Protein AF-A0A0C3K4E4-F1 (afdb_monomer_lite)

Radius of gyration: 16.31 Å; chains: 1; bounding box: 49×30×38 Å

Foldseek 3Di:
DPPPDDWDWDADPVLPDFIATPPDPPDPVNVVVSLVRRCVSVHDVLQVVLCCCCPNPCNVVSVVVVVCCQPPAFDQWGADDDPPDDDPPQPGRTGGWDFDNVSTDIDDDGD

Sequence (111 aa):
MPKSQNLVFNEAPSGDWPPYLMDFSGSPAERHVENLKILRDVGFDQYQQGVIARYGQNRHHLKELERHIERDLIGPDAYWKPVDSAVKGCAHYFGHAWWIPFPPTLVRTAP

pLDDT: mean 87.01, std 8.4, range [55.81, 95.19]

Structure (mmCIF, N/CA/C/O backbone):
data_AF-A0A0C3K4E4-F1
#
_entry.id   AF-A0A0C3K4E4-F1
#
loop_
_atom_site.group_PDB
_atom_site.id
_atom_site.type_symbol
_atom_site.label_atom_id
_atom_site.label_alt_id
_atom_site.label_comp_id
_atom_site.label_asym_id
_atom_site.label_entity_id
_atom_site.label_seq_id
_atom_site.pdbx_PDB_ins_code
_atom_site.Cartn_x
_atom_site.Cartn_y
_atom_site.Cartn_z
_atom_site.occupancy
_atom_site.B_iso_or_equiv
_atom_site.auth_seq_id
_atom_site.auth_comp_id
_atom_site.auth_asym_id
_atom_site.auth_atom_id
_atom_site.pdbx_PDB_model_num
ATOM 1 N N . MET A 1 1 ? -20.831 1.226 10.693 1.00 61.53 1 MET A N 1
ATOM 2 C CA . MET A 1 1 ? -20.661 0.389 9.492 1.00 61.53 1 MET A CA 1
ATOM 3 C C . MET A 1 1 ? -22.016 0.274 8.810 1.00 61.53 1 MET A C 1
ATOM 5 O O . MET A 1 1 ? -22.983 0.007 9.526 1.00 61.53 1 MET A O 1
ATOM 9 N N . PRO A 1 2 ? -22.137 0.546 7.501 1.00 61.12 2 PRO A N 1
ATOM 10 C CA . PRO A 1 2 ? -23.401 0.379 6.790 1.00 61.12 2 PRO A CA 1
ATOM 11 C C . PRO A 1 2 ? -23.836 -1.088 6.869 1.00 61.12 2 PRO A C 1
ATOM 13 O O . PRO A 1 2 ? -23.048 -1.984 6.584 1.00 61.12 2 PRO A O 1
ATOM 16 N N . LYS A 1 3 ? -25.078 -1.350 7.288 1.00 69.94 3 LYS A N 1
ATOM 17 C CA . LYS A 1 3 ? -25.563 -2.716 7.575 1.00 69.94 3 LYS A CA 1
ATOM 18 C C . LYS A 1 3 ? -25.595 -3.640 6.347 1.00 69.94 3 LYS A C 1
ATOM 20 O O . LYS A 1 3 ? -25.702 -4.846 6.514 1.00 69.94 3 LYS A O 1
ATOM 25 N N . SER A 1 4 ? -25.531 -3.076 5.143 1.00 71.88 4 SER A N 1
ATOM 26 C CA . SER A 1 4 ? -25.656 -3.776 3.861 1.00 71.88 4 SER A CA 1
ATOM 27 C C . SER A 1 4 ? -24.371 -3.780 3.030 1.00 71.88 4 SER A C 1
ATOM 29 O O . SER A 1 4 ? -24.402 -4.210 1.881 1.00 71.88 4 SER A O 1
ATOM 31 N N . GLN A 1 5 ? -23.263 -3.251 3.554 1.00 77.50 5 GLN A N 1
ATOM 32 C CA . GLN A 1 5 ? -22.018 -3.189 2.795 1.00 77.50 5 GLN A CA 1
ATOM 33 C C . GLN A 1 5 ? -21.256 -4.509 2.920 1.00 77.50 5 GLN A C 1
ATOM 35 O O . GLN A 1 5 ? -20.857 -4.904 4.017 1.00 77.50 5 GLN A O 1
ATOM 40 N N . ASN A 1 6 ? -21.028 -5.165 1.783 1.00 84.19 6 ASN A N 1
ATOM 41 C CA . ASN A 1 6 ? -20.102 -6.286 1.696 1.00 84.19 6 ASN A CA 1
ATOM 42 C C . ASN A 1 6 ? -18.670 -5.748 1.711 1.00 84.19 6 ASN A C 1
ATOM 44 O O . ASN A 1 6 ? -18.309 -4.932 0.867 1.00 84.19 6 ASN A O 1
ATOM 48 N N . LEU A 1 7 ? -17.862 -6.204 2.668 1.00 87.38 7 LEU A N 1
ATOM 49 C CA . LEU A 1 7 ? -16.440 -5.875 2.712 1.00 87.38 7 LEU A CA 1
ATOM 50 C C . LEU A 1 7 ? -15.683 -6.819 1.777 1.00 87.38 7 LEU A C 1
ATOM 52 O O . LEU A 1 7 ? -15.582 -8.014 2.056 1.00 87.38 7 LEU A O 1
ATOM 56 N N . VAL A 1 8 ? -15.165 -6.279 0.676 1.00 92.50 8 VAL A N 1
ATOM 57 C CA . VAL A 1 8 ? -14.363 -7.020 -0.303 1.00 92.50 8 VAL A CA 1
ATOM 58 C C . VAL A 1 8 ? -12.922 -6.547 -0.200 1.00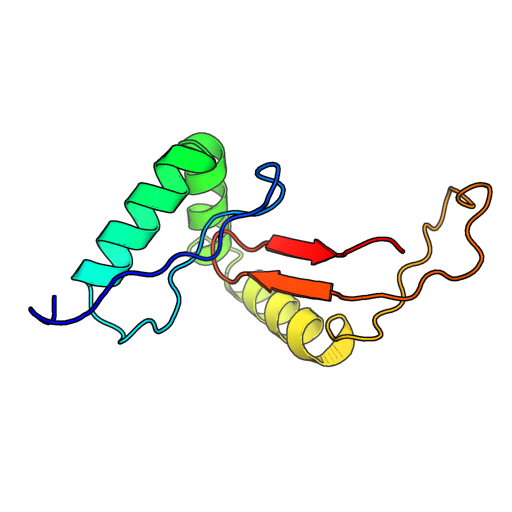 92.50 8 VAL A C 1
ATOM 60 O O . VAL A 1 8 ? -12.655 -5.356 -0.294 1.00 92.50 8 VAL A O 1
ATOM 63 N N . PHE A 1 9 ? -11.987 -7.469 -0.012 1.00 91.50 9 PHE A N 1
ATOM 64 C CA . PHE A 1 9 ? -10.565 -7.147 0.058 1.00 91.50 9 PHE A CA 1
ATOM 65 C C . PHE A 1 9 ? -9.874 -7.540 -1.241 1.00 91.50 9 PHE A C 1
ATOM 67 O O . PHE A 1 9 ? -10.182 -8.589 -1.806 1.00 91.50 9 PHE A O 1
ATOM 74 N N . ASN A 1 10 ? -8.933 -6.711 -1.693 1.00 90.38 10 ASN A N 1
ATOM 75 C CA . ASN A 1 10 ? -7.927 -7.170 -2.639 1.00 90.38 10 ASN A CA 1
ATOM 76 C C . ASN A 1 10 ? -6.755 -7.752 -1.846 1.00 90.38 10 ASN A C 1
ATOM 78 O O . ASN A 1 10 ? -6.198 -7.074 -0.982 1.00 90.38 10 ASN A O 1
ATOM 82 N N . GLU A 1 11 ? -6.405 -8.999 -2.134 1.00 90.50 11 GLU A N 1
ATOM 83 C CA . GLU A 1 11 ? -5.374 -9.762 -1.437 1.00 90.50 11 GLU A CA 1
ATOM 84 C C . GLU A 1 11 ? -4.336 -10.243 -2.452 1.00 90.50 11 GLU A C 1
ATOM 86 O O . GLU A 1 11 ? -4.672 -10.657 -3.564 1.00 90.50 11 GLU A O 1
ATOM 91 N N . ALA A 1 12 ? -3.061 -10.181 -2.079 1.00 86.25 12 ALA A N 1
ATOM 92 C CA . ALA A 1 12 ? -1.992 -10.674 -2.932 1.00 86.25 12 ALA A CA 1
ATOM 93 C C . ALA A 1 12 ? -2.019 -12.210 -3.013 1.00 86.25 12 ALA A C 1
ATOM 95 O O . ALA A 1 12 ? -2.109 -12.851 -1.962 1.00 86.25 12 ALA A O 1
ATOM 96 N N . PRO A 1 13 ? -1.845 -12.822 -4.202 1.00 79.62 13 PRO A N 1
ATOM 97 C CA . PRO A 1 13 ? -1.837 -14.280 -4.353 1.00 79.62 13 PRO A CA 1
ATOM 98 C C . PRO A 1 13 ? -0.840 -15.000 -3.433 1.00 79.62 13 PRO A C 1
ATOM 100 O O . PRO A 1 13 ? -1.146 -16.078 -2.929 1.00 79.62 13 PRO A O 1
ATOM 103 N N . SER A 1 14 ? 0.325 -14.389 -3.189 1.00 80.19 14 SER A N 1
ATOM 104 C CA . SER A 1 14 ? 1.390 -14.939 -2.335 1.00 80.19 14 SER A CA 1
ATOM 105 C C . SER A 1 14 ? 1.713 -14.057 -1.123 1.00 80.19 14 SER A C 1
ATOM 107 O O . SER A 1 14 ? 2.756 -14.233 -0.500 1.00 80.19 14 SER A O 1
ATOM 109 N N . GLY A 1 15 ? 0.852 -13.087 -0.786 1.00 79.69 15 GLY A N 1
ATOM 110 C CA . GLY A 1 15 ? 1.148 -12.106 0.268 1.00 79.69 15 GLY A CA 1
ATOM 111 C C . GLY A 1 15 ? 2.175 -11.036 -0.133 1.00 79.69 15 GLY A C 1
ATOM 112 O O . GLY A 1 15 ? 2.730 -10.367 0.732 1.00 79.69 15 GLY A O 1
ATOM 113 N N . ASP A 1 16 ? 2.423 -10.858 -1.435 1.00 82.94 16 ASP A N 1
ATOM 114 C CA . ASP A 1 16 ? 3.415 -9.913 -1.975 1.00 82.94 16 ASP A CA 1
ATOM 115 C C . ASP A 1 16 ? 3.094 -8.436 -1.674 1.00 82.94 16 ASP A C 1
ATOM 117 O O . ASP A 1 16 ? 3.965 -7.570 -1.769 1.00 82.94 16 ASP A O 1
ATOM 121 N N . TRP A 1 17 ? 1.844 -8.133 -1.321 1.00 88.12 17 TRP A N 1
ATOM 122 C CA . TRP A 1 17 ? 1.402 -6.808 -0.906 1.00 88.12 17 TRP A CA 1
ATOM 123 C C . TRP A 1 17 ? 0.306 -6.892 0.165 1.00 88.12 17 TRP A C 1
ATOM 125 O O . TRP A 1 17 ? -0.434 -7.881 0.214 1.00 88.12 17 TRP A O 1
ATOM 135 N N . PRO A 1 18 ? 0.185 -5.869 1.033 1.00 90.50 18 PRO A N 1
ATOM 136 C CA . PRO A 1 18 ? -0.820 -5.850 2.090 1.00 90.50 18 PRO A CA 1
ATOM 137 C C . PRO A 1 18 ? -2.246 -5.876 1.523 1.00 90.50 18 PRO A C 1
ATOM 139 O O . PRO A 1 18 ? -2.509 -5.243 0.493 1.00 90.50 18 PRO A O 1
ATOM 142 N N . PRO A 1 19 ? -3.190 -6.536 2.213 1.00 92.12 19 PRO A N 1
ATOM 143 C CA . PRO A 1 19 ? -4.589 -6.497 1.825 1.00 92.12 19 PRO A CA 1
ATOM 144 C C . PRO A 1 19 ? -5.153 -5.084 1.996 1.00 92.12 19 PRO A C 1
ATOM 146 O O . PRO A 1 19 ? -4.830 -4.392 2.960 1.00 92.12 19 PRO A O 1
ATOM 149 N N . TYR A 1 20 ? -6.042 -4.665 1.104 1.00 91.12 20 TYR A N 1
ATOM 150 C CA . TYR A 1 20 ? -6.732 -3.379 1.230 1.00 91.12 20 TYR A CA 1
ATOM 151 C C . TYR A 1 20 ? -8.209 -3.500 0.868 1.00 91.12 20 TYR A C 1
ATOM 153 O O . TYR A 1 20 ? -8.609 -4.372 0.090 1.00 91.12 20 TYR A O 1
ATOM 161 N N . LEU A 1 21 ? -9.031 -2.651 1.482 1.00 92.12 21 LEU A N 1
ATOM 162 C CA . LEU A 1 21 ? -10.478 -2.695 1.330 1.00 92.12 21 LEU A CA 1
ATOM 163 C C . LEU A 1 21 ? -10.899 -2.024 0.019 1.00 92.12 21 LEU A C 1
ATOM 165 O O . LEU A 1 21 ? -10.588 -0.860 -0.238 1.00 92.12 21 LEU A O 1
ATOM 169 N N . MET A 1 22 ? -11.644 -2.764 -0.796 1.00 90.94 22 MET A N 1
ATOM 170 C CA . MET A 1 22 ? -12.312 -2.248 -1.985 1.0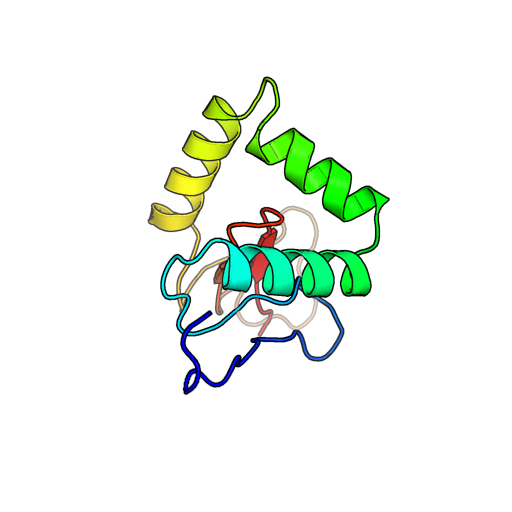0 90.94 22 MET A CA 1
ATOM 171 C C . MET A 1 22 ? -13.569 -1.474 -1.579 1.00 90.94 22 MET A C 1
ATOM 173 O O . MET A 1 22 ? -14.199 -1.779 -0.565 1.00 90.94 22 MET A O 1
ATOM 177 N N .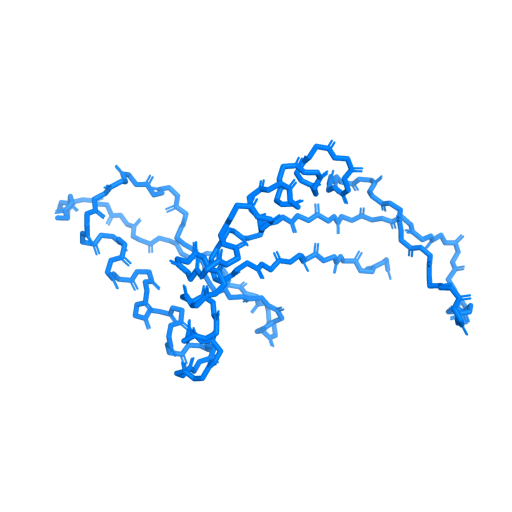 ASP A 1 23 ? -13.929 -0.467 -2.375 1.00 87.75 23 ASP A N 1
ATOM 178 C CA . ASP A 1 23 ? -15.133 0.351 -2.173 1.00 87.75 23 ASP A CA 1
ATOM 179 C C . ASP A 1 23 ? -15.218 1.003 -0.779 1.00 87.75 23 ASP A C 1
ATOM 181 O O . ASP A 1 23 ? -16.280 1.077 -0.157 1.00 87.75 23 ASP A O 1
ATOM 185 N N . PHE A 1 24 ? -14.076 1.485 -0.277 1.00 86.19 24 PHE A N 1
ATOM 186 C CA . PHE A 1 24 ? -13.972 2.149 1.021 1.00 86.19 24 PHE A CA 1
ATOM 187 C C . PHE A 1 24 ? -14.861 3.402 1.089 1.00 86.19 24 PHE A C 1
ATOM 189 O O . PHE A 1 24 ? -14.587 4.411 0.438 1.00 86.19 24 PHE A O 1
ATOM 196 N N . SER A 1 25 ? -15.900 3.370 1.928 1.00 87.44 25 SER A N 1
ATOM 197 C CA . SER A 1 25 ? -16.893 4.451 2.046 1.00 87.44 25 SER A CA 1
ATOM 198 C C . SER A 1 25 ? -16.527 5.532 3.073 1.00 87.44 25 SER A C 1
ATOM 200 O O . SER A 1 25 ? -17.281 6.483 3.286 1.00 87.44 25 SER A O 1
ATOM 202 N N . GLY A 1 26 ? -15.346 5.428 3.692 1.00 85.81 26 GLY A N 1
ATOM 203 C CA . GLY A 1 26 ? -14.797 6.461 4.572 1.00 85.81 26 GLY A CA 1
ATOM 204 C C . GLY A 1 26 ? -15.174 6.336 6.047 1.00 85.81 26 GLY A C 1
ATOM 205 O O . GLY A 1 26 ? -14.840 7.229 6.828 1.00 85.81 26 GLY A O 1
ATOM 206 N N . SER A 1 27 ? -15.843 5.264 6.478 1.00 90.44 27 SER A N 1
ATOM 207 C CA . SER A 1 27 ? -16.235 5.118 7.880 1.00 90.44 27 SER A CA 1
ATOM 208 C C . SER A 1 27 ? -15.069 4.654 8.774 1.00 90.44 27 SER A C 1
ATOM 210 O O . SER A 1 27 ? -14.262 3.805 8.379 1.00 90.44 27 SER A O 1
ATOM 212 N N . PRO A 1 28 ? -14.998 5.123 10.037 1.00 90.62 28 PRO A N 1
ATOM 213 C CA . PRO A 1 28 ? -13.998 4.642 10.995 1.00 90.62 28 PRO A CA 1
ATOM 214 C C . PRO A 1 28 ? -14.058 3.128 11.229 1.00 90.62 28 PRO A C 1
ATOM 216 O O . PRO A 1 28 ? -13.036 2.501 11.488 1.00 90.62 28 PRO A O 1
ATOM 219 N N . ALA A 1 29 ? -15.250 2.533 11.118 1.00 90.69 29 ALA A N 1
ATOM 220 C CA . ALA A 1 29 ? -15.442 1.098 11.286 1.00 90.69 29 ALA A CA 1
ATOM 221 C C . ALA A 1 29 ? -14.781 0.296 10.154 1.00 90.69 29 ALA A C 1
ATOM 223 O O . ALA A 1 29 ? -14.071 -0.661 10.439 1.00 90.69 29 ALA A O 1
ATOM 224 N N . GLU A 1 30 ? -14.953 0.705 8.893 1.00 91.44 30 GLU A N 1
ATOM 225 C CA . GLU A 1 30 ? -14.255 0.073 7.762 1.00 91.44 30 GLU A CA 1
ATOM 226 C C . GLU A 1 30 ? -12.743 0.187 7.922 1.00 91.44 30 GLU A C 1
ATOM 228 O O . GLU A 1 30 ? -12.035 -0.802 7.759 1.00 91.44 30 GLU A O 1
ATOM 233 N N . ARG A 1 31 ? -12.253 1.372 8.316 1.00 91.25 31 ARG A N 1
ATOM 234 C CA . ARG A 1 31 ? -10.819 1.583 8.537 1.00 91.25 31 ARG A CA 1
ATOM 235 C C . ARG A 1 31 ? -10.292 0.664 9.632 1.00 91.25 31 ARG A C 1
ATOM 237 O O . ARG A 1 31 ? -9.192 0.140 9.518 1.00 91.25 31 ARG A O 1
ATOM 244 N N . HIS A 1 32 ? -11.069 0.464 10.692 1.00 92.75 32 HIS A N 1
ATOM 245 C CA . HIS A 1 32 ? -10.696 -0.439 11.772 1.00 92.75 32 HIS A CA 1
ATOM 246 C C . HIS A 1 32 ? -10.607 -1.895 11.295 1.00 92.75 32 HIS A C 1
ATOM 248 O O . HIS A 1 32 ? -9.627 -2.568 11.601 1.00 92.75 32 HIS A O 1
ATOM 254 N N . VAL A 1 33 ? -11.580 -2.367 10.508 1.00 93.38 33 VAL A N 1
ATOM 255 C CA . VAL A 1 33 ? -11.562 -3.732 9.953 1.00 93.38 33 VAL A CA 1
ATOM 256 C C . VAL A 1 33 ? -10.405 -3.920 8.968 1.00 93.38 33 VAL A C 1
ATOM 258 O O . VAL A 1 33 ? -9.700 -4.923 9.052 1.00 93.38 33 VAL A O 1
ATOM 261 N N . GLU A 1 34 ? -10.161 -2.947 8.087 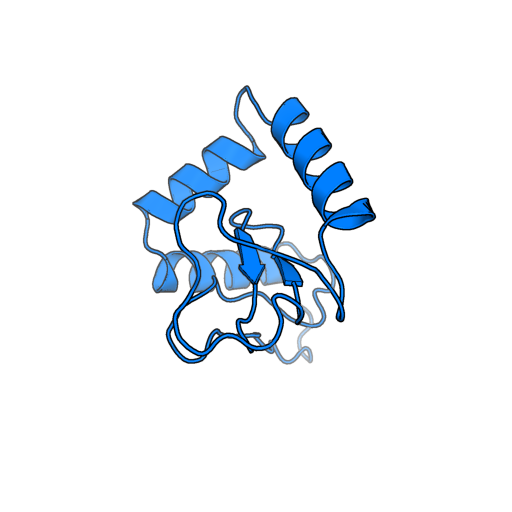1.00 93.31 34 GLU A N 1
ATOM 262 C CA . GLU A 1 34 ? -9.009 -2.950 7.180 1.00 93.31 34 GLU A CA 1
ATOM 263 C C . GLU A 1 34 ? -7.689 -3.020 7.954 1.00 93.31 34 GLU A C 1
ATOM 265 O O . GLU A 1 34 ? -6.868 -3.894 7.693 1.00 93.31 34 GLU A O 1
ATOM 270 N N . ASN A 1 35 ? -7.510 -2.173 8.971 1.00 94.44 35 ASN A N 1
ATOM 271 C CA . ASN A 1 35 ? -6.298 -2.166 9.785 1.00 94.44 35 ASN A CA 1
ATOM 272 C C . ASN A 1 35 ? -6.068 -3.499 10.509 1.00 94.44 35 ASN A C 1
ATOM 274 O O . ASN A 1 35 ? -4.928 -3.948 10.591 1.00 94.44 35 ASN A O 1
ATOM 278 N N . LEU A 1 36 ? -7.124 -4.143 11.022 1.00 95.19 36 LEU A N 1
ATOM 279 C CA . LEU A 1 36 ? -7.015 -5.466 11.648 1.00 95.19 36 LEU A CA 1
ATOM 280 C C . LEU A 1 36 ? -6.589 -6.537 10.641 1.00 95.19 36 LEU A C 1
ATOM 282 O O . LEU A 1 36 ? -5.788 -7.411 10.973 1.00 95.19 36 LEU A O 1
ATOM 286 N N . LYS A 1 37 ? -7.114 -6.466 9.416 1.00 94.31 37 LYS A N 1
ATOM 287 C CA . LYS A 1 37 ? -6.770 -7.392 8.339 1.00 94.31 37 LYS A CA 1
ATOM 288 C C . LYS A 1 37 ? -5.323 -7.198 7.880 1.00 94.31 37 LYS A C 1
ATOM 290 O O . LYS A 1 37 ? -4.583 -8.174 7.825 1.00 94.31 37 LYS A O 1
ATOM 295 N N . ILE A 1 38 ? -4.899 -5.952 7.660 1.00 94.38 38 ILE A N 1
ATOM 296 C CA . ILE A 1 38 ? -3.503 -5.609 7.361 1.00 94.38 38 ILE A CA 1
ATOM 297 C C . ILE A 1 38 ? -2.591 -6.115 8.476 1.00 94.38 38 ILE A C 1
ATOM 299 O O . ILE A 1 38 ? -1.650 -6.846 8.196 1.00 94.38 38 ILE A O 1
ATOM 303 N N . LEU A 1 39 ? -2.874 -5.766 9.737 1.00 95.00 39 LEU A N 1
ATOM 304 C CA . LEU A 1 39 ? -2.056 -6.150 10.891 1.00 95.00 39 LEU A CA 1
ATOM 305 C C . LEU A 1 39 ? -1.890 -7.671 11.007 1.00 95.00 39 LEU A C 1
ATOM 307 O O . LEU A 1 39 ? -0.809 -8.140 11.356 1.00 95.00 39 LEU A O 1
ATOM 311 N N . ARG A 1 40 ? -2.949 -8.434 10.720 1.00 93.94 40 ARG A N 1
ATOM 312 C CA . ARG A 1 40 ? -2.904 -9.899 10.706 1.00 93.94 40 ARG A CA 1
ATOM 313 C C . ARG A 1 40 ? -1.961 -10.434 9.627 1.00 93.94 40 ARG A C 1
ATOM 315 O O . ARG A 1 40 ? -1.243 -11.388 9.909 1.00 93.94 40 ARG A O 1
ATOM 322 N N . ASP A 1 41 ? -1.991 -9.858 8.429 1.00 92.25 41 ASP A N 1
ATOM 323 C CA . ASP A 1 41 ? -1.250 -10.384 7.278 1.00 92.25 41 ASP A CA 1
ATOM 324 C C . ASP A 1 41 ? 0.221 -9.942 7.278 1.00 92.25 41 ASP A C 1
ATOM 326 O O . ASP A 1 41 ? 1.104 -10.762 7.049 1.00 92.25 41 ASP A O 1
ATOM 330 N N . VAL A 1 42 ? 0.503 -8.670 7.583 1.00 91.12 42 VAL A N 1
ATOM 331 C CA . VAL A 1 42 ? 1.877 -8.122 7.563 1.00 91.12 42 VAL A CA 1
ATOM 332 C C . VAL A 1 42 ? 2.597 -8.232 8.912 1.00 91.12 42 VAL A C 1
ATOM 334 O O . VAL A 1 42 ? 3.817 -8.099 8.997 1.00 91.12 42 VAL A O 1
ATOM 337 N N . GLY A 1 43 ? 1.851 -8.470 9.994 1.00 94.31 43 GLY A N 1
ATOM 338 C CA . GLY A 1 43 ? 2.379 -8.521 11.354 1.00 94.31 43 GLY A CA 1
ATOM 339 C C . GLY A 1 43 ? 2.601 -7.145 11.994 1.00 94.31 43 GLY A C 1
ATOM 340 O O . GLY A 1 43 ? 2.560 -6.092 11.354 1.00 94.31 43 GLY A O 1
ATOM 341 N N . PHE A 1 44 ? 2.837 -7.156 13.310 1.00 95.12 44 PHE A N 1
ATOM 342 C CA . PHE A 1 44 ? 2.920 -5.938 14.122 1.00 95.12 44 PHE A CA 1
ATOM 343 C C . PHE A 1 44 ? 4.082 -5.022 13.730 1.00 95.12 44 PHE A C 1
ATOM 345 O O . PHE A 1 44 ? 3.885 -3.815 13.604 1.00 95.12 44 PHE A O 1
ATOM 352 N N . ASP A 1 45 ? 5.270 -5.577 13.493 1.00 95.00 45 ASP A N 1
ATOM 353 C CA . ASP A 1 45 ? 6.466 -4.771 13.231 1.00 95.00 45 ASP A CA 1
ATOM 354 C C . ASP A 1 45 ? 6.349 -3.975 11.926 1.00 95.00 45 ASP A C 1
ATOM 356 O O . ASP A 1 45 ? 6.605 -2.769 11.906 1.00 95.00 45 ASP A O 1
ATOM 360 N N . GLN A 1 46 ? 5.900 -4.621 10.845 1.00 91.88 46 GLN A N 1
ATOM 361 C CA . GLN A 1 46 ? 5.699 -3.967 9.548 1.00 91.88 46 GLN A CA 1
ATOM 362 C C . GLN A 1 46 ? 4.548 -2.960 9.606 1.00 91.88 46 GLN A C 1
ATOM 364 O O . GLN A 1 46 ? 4.669 -1.845 9.093 1.00 91.88 46 GLN A O 1
ATOM 369 N N . TYR A 1 47 ? 3.457 -3.305 10.297 1.00 94.50 47 TYR A N 1
ATOM 370 C CA . TYR A 1 47 ? 2.354 -2.377 10.530 1.00 94.50 47 TYR A CA 1
ATOM 371 C C . TYR A 1 47 ? 2.833 -1.120 11.269 1.00 94.50 47 TYR A C 1
ATOM 373 O O . TYR A 1 47 ? 2.556 0.004 10.844 1.00 94.50 47 TYR A O 1
ATOM 381 N N . GLN A 1 48 ? 3.605 -1.292 12.346 1.00 94.81 48 GLN A N 1
ATOM 382 C CA . GLN A 1 48 ? 4.158 -0.190 13.128 1.00 94.81 48 GLN A CA 1
ATOM 383 C C . GLN A 1 48 ? 5.097 0.683 12.286 1.00 94.81 48 GLN A C 1
ATOM 385 O O . GLN A 1 48 ? 5.007 1.909 12.354 1.00 94.81 48 GLN A O 1
ATOM 390 N N . GLN A 1 49 ? 5.954 0.084 11.456 1.00 92.31 49 GLN A N 1
ATOM 391 C CA . GLN A 1 49 ? 6.793 0.833 10.514 1.00 92.31 49 GLN A CA 1
ATOM 392 C C . GLN A 1 49 ? 5.950 1.656 9.534 1.00 92.31 49 GLN A C 1
ATOM 394 O O . GLN A 1 49 ? 6.238 2.835 9.331 1.00 92.31 49 GLN A O 1
ATOM 399 N N . GLY A 1 50 ? 4.869 1.085 8.994 1.00 91.62 50 GLY A N 1
ATOM 400 C CA . GLY A 1 50 ? 3.919 1.806 8.146 1.00 91.62 50 GLY A CA 1
ATOM 401 C C . GLY A 1 50 ? 3.284 3.004 8.859 1.00 91.62 50 GLY A C 1
ATOM 402 O O . GLY A 1 50 ? 3.205 4.095 8.290 1.00 91.62 50 GLY A O 1
ATOM 403 N N . VAL A 1 51 ? 2.882 2.843 10.126 1.00 93.31 51 VAL A N 1
ATOM 404 C CA . VAL A 1 51 ? 2.344 3.939 10.955 1.00 93.31 51 VAL A CA 1
ATOM 405 C C . VAL A 1 51 ? 3.391 5.036 11.161 1.00 93.31 51 VAL A C 1
ATOM 407 O O . VAL A 1 51 ? 3.084 6.215 10.976 1.00 93.31 51 VAL A O 1
ATOM 410 N N . ILE A 1 52 ? 4.629 4.667 11.501 1.00 92.69 52 ILE A N 1
ATOM 411 C CA . ILE A 1 52 ? 5.737 5.614 11.694 1.00 92.69 52 ILE A CA 1
ATOM 412 C C . ILE A 1 52 ? 6.039 6.361 10.393 1.00 92.69 52 ILE A C 1
ATOM 414 O O . ILE A 1 52 ? 6.204 7.579 10.417 1.00 92.69 52 ILE A O 1
ATOM 418 N N . ALA A 1 53 ? 6.070 5.671 9.254 1.00 89.19 53 ALA A N 1
ATOM 419 C CA . ALA A 1 53 ? 6.296 6.299 7.958 1.00 89.19 53 ALA A CA 1
ATOM 420 C C . ALA A 1 53 ? 5.184 7.310 7.630 1.00 89.19 53 ALA A C 1
ATOM 422 O O . ALA A 1 53 ? 5.461 8.442 7.228 1.00 89.19 53 ALA A O 1
ATOM 423 N N . ARG A 1 54 ? 3.921 6.928 7.861 1.00 89.44 54 ARG A N 1
ATOM 424 C CA . ARG A 1 54 ? 2.752 7.737 7.496 1.00 89.44 54 ARG A CA 1
ATOM 425 C C . ARG A 1 54 ? 2.530 8.946 8.403 1.00 89.44 54 ARG A C 1
ATOM 427 O O . ARG A 1 54 ? 2.153 10.014 7.918 1.00 89.44 54 ARG A O 1
ATOM 434 N N . TYR A 1 55 ? 2.735 8.785 9.708 1.00 89.44 55 TYR A N 1
ATOM 435 C CA . TYR A 1 55 ? 2.365 9.783 10.719 1.00 89.44 55 TYR A CA 1
ATOM 436 C C . TYR A 1 55 ? 3.547 10.344 11.512 1.00 89.44 55 TYR A C 1
ATOM 438 O O . TYR A 1 55 ? 3.366 11.296 12.271 1.00 89.44 55 TYR A O 1
ATOM 446 N N . GLY A 1 56 ? 4.744 9.788 11.342 1.00 89.88 56 GLY A N 1
ATOM 447 C CA . GLY A 1 56 ? 5.950 10.238 12.023 1.00 89.88 56 GLY A CA 1
ATOM 448 C C . GLY A 1 56 ? 6.544 11.519 11.439 1.00 89.88 56 GLY A C 1
ATOM 449 O O . GLY A 1 56 ? 5.942 12.235 10.634 1.00 89.88 56 GLY A O 1
ATOM 450 N N . GLN A 1 57 ? 7.776 11.806 11.856 1.00 90.50 57 GLN A N 1
ATOM 451 C CA . GLN A 1 57 ? 8.467 13.063 11.549 1.00 90.50 57 GLN A CA 1
ATOM 452 C C . GLN A 1 57 ? 8.675 13.277 10.038 1.00 90.50 57 GLN A C 1
ATOM 454 O O . GLN A 1 57 ? 8.573 14.402 9.554 1.00 90.50 57 GLN A O 1
ATOM 459 N N . ASN A 1 58 ? 8.857 12.195 9.273 1.00 86.88 58 ASN A N 1
ATOM 460 C CA 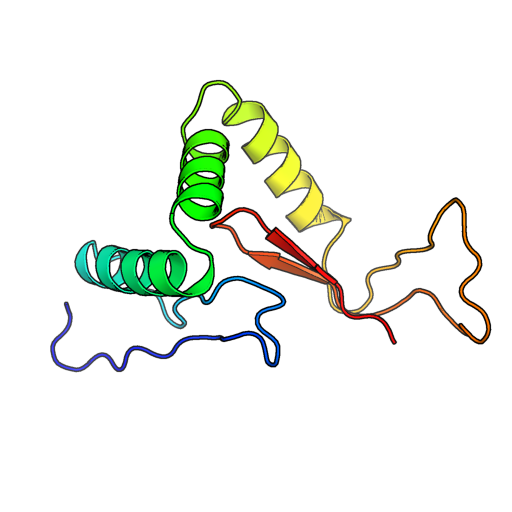. ASN A 1 58 ? 9.136 12.240 7.833 1.00 86.88 58 ASN A CA 1
ATOM 461 C C . ASN A 1 58 ? 7.880 12.229 6.940 1.00 86.88 58 ASN A C 1
ATOM 463 O O . ASN A 1 58 ? 7.992 12.085 5.723 1.00 86.88 58 ASN A O 1
ATOM 467 N N . ARG A 1 59 ? 6.678 12.425 7.504 1.00 89.81 59 ARG A N 1
ATOM 468 C CA . ARG A 1 59 ? 5.404 12.358 6.759 1.00 89.81 59 ARG A CA 1
ATOM 469 C C . ARG A 1 59 ? 5.343 13.264 5.521 1.00 89.81 59 ARG A C 1
ATOM 471 O O . ARG A 1 59 ? 4.667 12.936 4.552 1.00 89.81 59 ARG A O 1
ATOM 478 N N . HIS A 1 60 ? 5.995 14.430 5.562 1.00 92.25 60 HIS A N 1
ATOM 479 C CA . HIS A 1 60 ? 5.973 15.391 4.454 1.00 92.25 60 HIS A CA 1
ATOM 480 C C . HIS A 1 60 ? 6.788 14.882 3.269 1.00 92.25 60 HIS A C 1
ATOM 482 O O . HIS A 1 60 ? 6.296 14.897 2.145 1.00 92.25 60 HIS A O 1
ATOM 488 N N . HIS A 1 61 ? 7.976 14.346 3.552 1.00 90.81 61 HIS A N 1
ATOM 489 C CA . HIS A 1 61 ? 8.824 13.718 2.551 1.00 90.81 61 HIS A CA 1
ATOM 490 C C . HIS A 1 61 ? 8.137 12.498 1.927 1.00 90.81 61 HIS A C 1
ATOM 492 O O . HIS A 1 61 ? 8.093 12.373 0.707 1.00 90.81 61 HIS A O 1
ATOM 498 N N . LEU A 1 62 ? 7.505 11.651 2.749 1.00 90.19 62 LEU A N 1
ATOM 499 C CA . LEU A 1 62 ? 6.740 10.514 2.238 1.00 90.19 62 LEU A CA 1
ATOM 500 C C . LEU A 1 62 ? 5.588 10.964 1.326 1.00 90.19 62 LEU A C 1
ATOM 502 O O . LEU A 1 62 ? 5.420 10.405 0.254 1.00 90.19 62 LEU A O 1
ATOM 506 N N . LYS A 1 63 ? 4.830 12.005 1.694 1.00 91.62 63 LYS A N 1
ATOM 507 C CA . LYS A 1 63 ? 3.755 12.549 0.842 1.00 91.62 63 LYS A CA 1
ATOM 508 C C . LYS A 1 63 ? 4.252 13.153 -0.474 1.00 91.62 63 LYS A C 1
ATOM 510 O O . LYS A 1 63 ? 3.510 13.206 -1.451 1.00 91.62 63 LYS A O 1
ATOM 515 N N . GLU A 1 64 ? 5.457 13.706 -0.499 1.00 93.81 64 GLU A N 1
ATOM 516 C CA . GLU A 1 64 ? 6.086 14.173 -1.739 1.00 93.81 64 GLU A CA 1
ATOM 517 C C . GLU A 1 64 ? 6.479 13.002 -2.629 1.00 93.81 64 GLU A C 1
ATOM 519 O O . GLU A 1 64 ? 6.170 13.018 -3.820 1.00 93.81 64 GLU A O 1
ATOM 524 N N . LEU A 1 65 ? 7.076 11.970 -2.035 1.00 92.44 65 LEU A N 1
ATOM 525 C CA . LEU A 1 65 ? 7.429 10.742 -2.731 1.00 92.44 65 LEU A CA 1
ATOM 526 C C . LEU A 1 65 ? 6.189 10.023 -3.278 1.00 92.44 65 LEU A C 1
ATOM 528 O O . LEU A 1 65 ? 6.181 9.660 -4.447 1.00 92.44 65 LEU A O 1
ATOM 532 N N . GLU A 1 66 ? 5.128 9.888 -2.478 1.00 93.31 66 GLU A N 1
ATOM 533 C CA . GLU A 1 66 ? 3.825 9.345 -2.891 1.00 93.31 66 GLU A CA 1
ATOM 534 C C . GLU A 1 66 ? 3.308 10.062 -4.143 1.00 93.31 66 GLU A C 1
ATOM 536 O O . GLU A 1 66 ? 3.031 9.421 -5.151 1.00 93.31 66 GLU A O 1
ATOM 541 N N . ARG A 1 67 ? 3.270 11.402 -4.124 1.00 94.38 67 ARG A N 1
ATOM 542 C CA . ARG A 1 67 ? 2.818 12.195 -5.279 1.00 94.38 67 ARG A CA 1
ATOM 543 C C . ARG A 1 67 ? 3.683 11.989 -6.516 1.00 94.38 67 ARG A C 1
ATOM 545 O O . ARG A 1 67 ? 3.160 11.994 -7.625 1.00 94.38 67 ARG A O 1
ATOM 552 N N . HIS A 1 68 ? 4.995 11.858 -6.343 1.00 94.75 68 HIS A N 1
ATOM 553 C CA . HIS A 1 68 ? 5.897 11.593 -7.459 1.00 94.75 68 HIS A CA 1
ATOM 554 C C . HIS A 1 68 ? 5.668 10.194 -8.044 1.00 94.75 68 HIS A C 1
ATOM 556 O O . HIS A 1 68 ? 5.556 10.055 -9.260 1.00 94.75 68 HIS A O 1
ATOM 562 N N . ILE A 1 69 ? 5.526 9.180 -7.184 1.00 93.38 69 ILE A N 1
ATOM 563 C CA . ILE A 1 69 ? 5.240 7.800 -7.587 1.00 93.38 69 ILE A CA 1
ATOM 564 C C . ILE A 1 69 ? 3.917 7.730 -8.349 1.00 93.38 69 ILE A C 1
ATOM 566 O O . ILE A 1 69 ? 3.887 7.218 -9.465 1.00 93.38 69 ILE A O 1
ATOM 570 N N . GLU A 1 70 ? 2.846 8.275 -7.770 1.00 92.19 70 GLU A N 1
ATOM 571 C CA . GLU A 1 70 ? 1.498 8.236 -8.345 1.00 92.19 70 GLU A CA 1
ATOM 572 C C . GLU A 1 70 ? 1.404 8.960 -9.692 1.00 92.19 70 GLU A C 1
ATOM 574 O O . GLU A 1 70 ? 0.614 8.564 -10.547 1.00 92.19 70 GLU A O 1
ATOM 579 N N . ARG A 1 71 ? 2.205 10.014 -9.889 1.00 92.88 71 ARG A N 1
ATOM 580 C CA . ARG A 1 71 ? 2.200 10.805 -11.123 1.00 92.88 71 ARG A CA 1
ATOM 581 C C . ARG A 1 71 ? 3.056 10.193 -12.228 1.00 92.88 71 ARG A C 1
ATOM 583 O O . ARG A 1 71 ? 2.642 10.222 -13.382 1.00 92.88 71 ARG A O 1
ATOM 590 N N . ASP A 1 72 ? 4.249 9.707 -11.884 1.00 91.94 72 ASP A N 1
ATOM 591 C CA . ASP A 1 72 ? 5.305 9.474 -12.877 1.00 91.94 72 ASP A CA 1
ATOM 592 C C . ASP A 1 72 ? 5.769 8.015 -12.973 1.00 91.94 72 ASP A C 1
ATOM 594 O O . ASP A 1 72 ? 6.408 7.657 -13.960 1.00 91.94 72 ASP A O 1
ATOM 598 N N . LEU A 1 73 ? 5.512 7.181 -11.957 1.00 89.75 73 LEU A N 1
ATOM 599 C CA . LEU A 1 73 ? 6.175 5.874 -11.817 1.00 89.75 73 LEU A CA 1
ATOM 600 C C . LEU A 1 73 ? 5.221 4.673 -11.820 1.00 89.75 73 LEU A C 1
ATOM 602 O O . LEU A 1 73 ? 5.689 3.534 -11.819 1.00 89.75 73 LEU A O 1
ATOM 606 N N . ILE A 1 74 ? 3.906 4.902 -11.819 1.00 93.06 74 ILE A N 1
ATOM 607 C CA . ILE A 1 74 ? 2.892 3.841 -11.839 1.00 93.06 74 ILE A CA 1
ATOM 608 C C . ILE A 1 74 ? 2.030 3.906 -13.098 1.00 93.06 74 ILE A C 1
ATOM 610 O O . ILE A 1 74 ? 1.915 4.942 -13.747 1.00 93.06 74 ILE A O 1
ATOM 614 N N . GLY A 1 75 ? 1.402 2.785 -13.435 1.00 91.25 75 GLY A N 1
ATOM 615 C CA . GLY A 1 75 ? 0.566 2.650 -14.617 1.00 91.25 75 GLY A CA 1
ATOM 616 C C . GLY A 1 75 ? 0.640 1.249 -15.214 1.00 91.25 75 GLY A C 1
ATOM 617 O O . GLY A 1 75 ? 1.410 0.406 -14.746 1.00 91.25 75 GLY A O 1
ATOM 618 N N . PRO A 1 76 ? -0.168 0.977 -16.249 1.00 89.94 76 PRO A N 1
ATOM 619 C CA . PRO A 1 76 ? -0.197 -0.332 -16.879 1.00 89.94 76 PRO A CA 1
ATOM 620 C C . PRO A 1 76 ? 1.003 -0.625 -17.790 1.00 89.94 76 PRO A C 1
ATOM 622 O O . PRO A 1 76 ? 1.190 -1.775 -18.164 1.00 89.94 76 PRO A O 1
ATOM 625 N N . ASP A 1 77 ? 1.779 0.401 -18.140 1.00 89.38 77 ASP A N 1
ATOM 626 C CA . ASP A 1 77 ? 2.960 0.314 -19.002 1.00 89.38 77 ASP A CA 1
ATOM 627 C C . ASP A 1 77 ? 4.149 1.034 -18.343 1.00 89.38 77 ASP A C 1
ATOM 629 O O . ASP A 1 77 ? 4.752 1.961 -18.882 1.00 89.38 77 ASP A O 1
ATOM 633 N N . ALA A 1 78 ? 4.423 0.672 -17.091 1.00 90.00 78 ALA A N 1
ATOM 634 C CA . ALA A 1 78 ? 5.548 1.205 -16.339 1.00 90.00 78 ALA A CA 1
ATOM 635 C C . ALA A 1 78 ? 6.838 0.463 -16.722 1.00 90.00 78 ALA A C 1
ATOM 637 O O . ALA A 1 78 ? 6.835 -0.749 -16.924 1.00 90.00 78 ALA A O 1
ATOM 638 N N . TYR A 1 79 ? 7.953 1.192 -16.804 1.00 87.19 79 TYR A N 1
ATOM 639 C CA . TYR A 1 79 ? 9.267 0.646 -17.151 1.00 87.19 79 TYR A CA 1
ATOM 640 C C . TYR A 1 79 ? 10.168 0.556 -15.916 1.00 87.19 79 TYR A C 1
ATOM 642 O O . TYR A 1 79 ? 10.447 1.571 -15.277 1.00 87.19 79 TYR A O 1
ATOM 650 N N . TRP A 1 80 ? 10.695 -0.631 -15.604 1.00 81.62 80 TRP A N 1
ATOM 651 C CA . TRP A 1 80 ? 11.672 -0.816 -14.522 1.00 81.62 80 TRP A CA 1
ATOM 652 C C . TRP A 1 80 ? 12.819 -1.745 -14.940 1.00 81.62 80 TRP A C 1
ATOM 654 O O . TRP A 1 80 ? 12.760 -2.970 -14.860 1.00 81.62 80 TRP A O 1
ATOM 664 N N . LYS A 1 81 ? 13.943 -1.157 -15.341 1.00 82.94 81 LYS A N 1
ATOM 665 C CA . LYS A 1 81 ? 15.166 -1.918 -15.615 1.00 82.94 81 LYS A CA 1
ATOM 666 C C . LYS A 1 81 ? 16.082 -1.927 -14.384 1.00 82.94 81 LYS A C 1
ATOM 668 O O . LYS A 1 81 ? 16.430 -0.846 -13.908 1.00 82.94 81 LYS A O 1
ATOM 673 N N . PRO A 1 82 ? 16.511 -3.097 -13.874 1.00 79.75 82 PRO A N 1
ATOM 674 C CA . PRO A 1 82 ? 17.505 -3.153 -12.806 1.00 79.75 82 PRO A CA 1
ATOM 675 C C . PRO A 1 82 ? 18.832 -2.544 -13.271 1.00 79.75 82 PRO A C 1
ATOM 677 O O . PRO A 1 82 ? 19.281 -2.815 -14.386 1.00 79.75 82 PRO A O 1
ATOM 680 N N . VAL A 1 83 ? 19.468 -1.747 -12.410 1.00 79.00 83 VAL A N 1
ATOM 681 C CA . VAL A 1 83 ? 20.757 -1.100 -12.713 1.00 79.00 83 VAL A CA 1
ATOM 682 C C . VAL A 1 83 ? 21.882 -2.139 -12.804 1.00 79.00 83 VAL A C 1
ATOM 684 O O . VAL A 1 83 ? 22.685 -2.090 -13.731 1.00 79.00 83 VAL A O 1
ATOM 687 N N . ASP A 1 84 ? 21.868 -3.137 -11.913 1.00 72.88 84 ASP A N 1
ATOM 688 C CA . ASP A 1 84 ? 23.010 -4.041 -11.700 1.00 72.88 84 ASP A CA 1
ATOM 689 C C . ASP A 1 84 ? 22.798 -5.480 -12.198 1.00 72.88 84 ASP A C 1
ATOM 691 O O . ASP A 1 84 ? 23.670 -6.333 -12.049 1.00 72.88 84 ASP A O 1
ATOM 695 N N . SER A 1 85 ? 21.640 -5.799 -12.784 1.00 63.16 85 SER A N 1
ATOM 696 C CA . SER A 1 85 ? 21.366 -7.158 -13.267 1.00 63.16 85 SER A CA 1
ATOM 697 C C . SER A 1 85 ? 20.479 -7.161 -14.507 1.00 63.16 85 SER A C 1
ATOM 699 O O . SER A 1 85 ? 19.266 -6.963 -14.455 1.00 63.16 85 SER A O 1
ATOM 701 N N . ALA A 1 86 ? 21.089 -7.447 -15.658 1.00 65.88 86 ALA A N 1
ATOM 702 C CA . ALA A 1 86 ? 20.323 -7.875 -16.815 1.00 65.88 86 ALA A CA 1
ATOM 703 C C . ALA A 1 86 ? 19.650 -9.211 -16.465 1.00 65.88 86 ALA A C 1
ATOM 705 O O . ALA A 1 86 ? 20.316 -10.237 -16.315 1.00 65.88 86 ALA A O 1
ATOM 706 N N . VAL A 1 87 ? 18.329 -9.190 -16.296 1.00 70.19 87 VAL A N 1
ATOM 707 C CA . VAL A 1 87 ? 17.537 -10.405 -16.090 1.00 70.19 87 VAL A CA 1
ATOM 708 C C . VAL A 1 87 ? 17.693 -11.288 -17.333 1.00 70.19 87 VAL A C 1
ATOM 710 O O . VAL A 1 87 ? 17.318 -10.889 -18.438 1.00 70.19 87 VAL A O 1
ATOM 713 N N . LYS A 1 88 ? 18.298 -12.473 -17.178 1.00 72.75 88 LYS A N 1
ATOM 714 C CA . LYS A 1 88 ? 18.491 -13.421 -18.287 1.00 72.75 88 LYS A CA 1
ATOM 715 C C . LYS A 1 88 ? 17.130 -13.814 -18.867 1.00 72.75 88 LYS A C 1
ATOM 717 O O . LYS A 1 88 ? 16.262 -14.260 -18.129 1.00 72.75 88 LYS A O 1
ATOM 722 N N . GLY A 1 89 ? 16.970 -13.672 -20.183 1.00 73.94 89 GLY A N 1
ATOM 723 C CA . GLY A 1 89 ? 15.726 -14.009 -20.888 1.00 73.94 89 GLY A CA 1
ATOM 724 C C . GLY A 1 89 ? 14.641 -12.926 -20.857 1.00 73.94 89 GLY A C 1
ATOM 725 O O . GLY A 1 89 ? 13.553 -13.158 -21.369 1.00 73.94 89 GLY A O 1
ATOM 726 N N . CYS A 1 90 ? 14.918 -11.743 -20.303 1.00 74.00 90 CYS A N 1
ATOM 727 C CA . CYS A 1 90 ? 13.971 -10.630 -20.281 1.00 74.00 90 C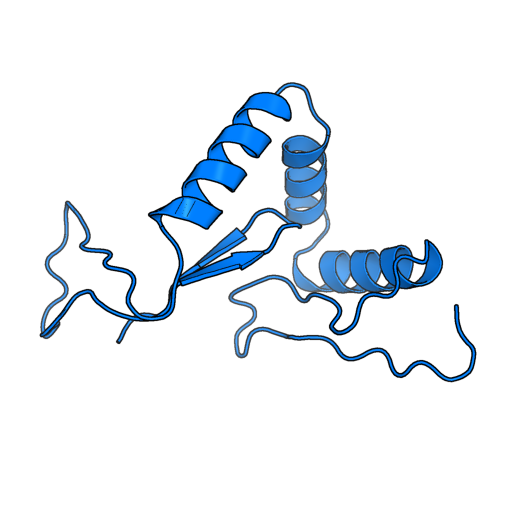YS A CA 1
ATOM 728 C C . CYS A 1 90 ? 13.971 -9.887 -21.630 1.00 74.00 90 CYS A C 1
ATOM 730 O O . CYS A 1 90 ? 14.961 -9.251 -21.992 1.00 74.00 90 CYS A O 1
ATOM 732 N N . ALA A 1 91 ? 12.869 -9.990 -22.380 1.00 75.31 91 ALA A N 1
ATOM 733 C CA . ALA A 1 91 ? 12.701 -9.317 -23.672 1.00 75.31 91 ALA A CA 1
ATOM 734 C C . ALA A 1 91 ? 12.345 -7.824 -23.525 1.00 75.31 91 ALA A C 1
ATOM 736 O O . ALA A 1 91 ? 12.724 -7.014 -24.369 1.00 75.31 91 ALA A O 1
ATOM 737 N N . HIS A 1 92 ? 11.643 -7.457 -22.448 1.00 80.44 92 HIS A N 1
ATOM 738 C CA . HIS A 1 92 ? 11.272 -6.084 -22.114 1.00 80.44 92 HIS A CA 1
ATOM 739 C C . HIS A 1 92 ? 11.162 -5.889 -20.600 1.00 80.44 92 HIS A C 1
ATOM 741 O O . HIS A 1 92 ? 10.853 -6.820 -19.867 1.00 80.44 92 HIS A O 1
ATOM 747 N N . TYR A 1 93 ? 11.356 -4.652 -20.143 1.00 85.75 93 TYR A N 1
ATOM 748 C CA . TYR A 1 93 ? 11.246 -4.265 -18.729 1.00 85.75 93 TYR A CA 1
ATOM 749 C C . TYR A 1 93 ? 9.944 -3.509 -18.419 1.00 85.75 93 TYR A C 1
ATOM 751 O O . TYR A 1 93 ? 9.881 -2.765 -17.442 1.00 85.75 93 TYR A O 1
ATOM 759 N N . PHE A 1 94 ? 8.944 -3.657 -19.289 1.00 88.44 94 PHE A N 1
ATOM 760 C CA . PHE A 1 94 ? 7.619 -3.058 -19.145 1.00 88.44 94 PHE A CA 1
ATOM 761 C C . PHE A 1 94 ? 6.630 -4.011 -18.472 1.00 88.44 94 PHE A C 1
ATOM 763 O O . PHE A 1 94 ? 6.696 -5.221 -18.707 1.00 88.44 94 PHE A O 1
ATOM 770 N N . GLY A 1 95 ? 5.691 -3.448 -17.712 1.00 88.25 95 GLY A N 1
ATOM 771 C CA . GLY A 1 95 ? 4.486 -4.116 -17.214 1.00 88.25 95 GLY A CA 1
ATOM 772 C C . GLY A 1 95 ? 3.679 -3.200 -16.282 1.00 88.25 95 GLY A C 1
ATOM 773 O O . GLY A 1 95 ? 3.763 -1.977 -16.387 1.00 88.25 95 GLY A O 1
ATOM 774 N N . HIS A 1 96 ? 2.927 -3.765 -15.332 1.00 89.94 96 HIS A N 1
ATOM 775 C CA . HIS A 1 96 ? 2.064 -2.969 -14.453 1.00 89.94 96 HIS A CA 1
ATOM 776 C C . HIS A 1 96 ? 2.744 -2.603 -13.129 1.00 89.94 96 HIS A C 1
ATOM 778 O O . HIS A 1 96 ? 3.336 -3.458 -12.459 1.00 89.94 96 HIS A O 1
ATOM 784 N N . ALA A 1 97 ? 2.575 -1.349 -12.713 1.00 91.94 97 ALA A N 1
ATOM 785 C CA . ALA A 1 97 ? 2.923 -0.870 -11.383 1.00 91.94 97 ALA A CA 1
ATOM 786 C C . ALA A 1 97 ? 1.769 -0.067 -10.772 1.00 91.94 97 ALA A C 1
ATOM 788 O O . ALA A 1 97 ? 1.066 0.657 -11.478 1.00 91.94 97 ALA A O 1
ATOM 789 N N . TRP A 1 98 ? 1.578 -0.187 -9.461 1.00 91.00 98 TRP A N 1
ATOM 790 C CA . TRP A 1 98 ? 0.557 0.545 -8.712 1.00 91.00 98 TRP A CA 1
ATOM 791 C C . TRP A 1 98 ? 0.995 0.797 -7.271 1.00 91.00 98 TRP A C 1
ATOM 793 O O . TRP A 1 98 ? 1.940 0.194 -6.761 1.00 91.00 98 TRP A O 1
ATOM 803 N N . TRP A 1 99 ? 0.296 1.717 -6.612 1.00 91.56 99 TRP A N 1
ATOM 804 C CA . TRP A 1 99 ? 0.630 2.183 -5.274 1.00 91.56 99 TRP A CA 1
ATOM 805 C C . TRP A 1 99 ? -0.450 1.799 -4.263 1.00 91.56 99 TRP A C 1
ATOM 807 O O . TRP A 1 99 ? -1.636 2.032 -4.499 1.00 91.56 99 TRP A O 1
ATOM 817 N N . ILE A 1 100 ? -0.036 1.237 -3.125 1.00 89.62 100 ILE A N 1
ATOM 818 C CA . ILE A 1 100 ? -0.905 1.000 -1.970 1.00 89.62 100 ILE A CA 1
ATOM 819 C C . ILE A 1 100 ? -0.585 2.053 -0.902 1.00 89.62 100 ILE A C 1
ATOM 821 O O . ILE A 1 100 ? 0.546 2.094 -0.411 1.00 89.62 100 ILE A O 1
ATOM 825 N N . PRO A 1 101 ? -1.561 2.888 -0.496 1.00 84.69 101 PRO A N 1
ATOM 826 C CA . PRO A 1 101 ? -1.305 3.985 0.436 1.00 84.69 101 PRO A CA 1
ATOM 827 C C . PRO A 1 101 ? -0.911 3.554 1.852 1.00 84.69 101 PRO A C 1
ATOM 829 O O . PRO A 1 101 ? -0.212 4.297 2.544 1.00 84.69 101 PRO A O 1
ATOM 832 N N . PHE A 1 102 ? -1.405 2.405 2.330 1.00 88.81 102 PHE A N 1
ATOM 833 C CA . PHE A 1 102 ? -1.093 1.924 3.672 1.00 88.81 102 PHE A CA 1
ATOM 834 C C . PHE A 1 102 ? -1.099 0.385 3.791 1.00 88.81 102 PHE A C 1
ATOM 836 O O . PHE A 1 102 ? -2.105 -0.228 3.441 1.00 88.81 102 PHE A O 1
ATOM 843 N N . PRO A 1 103 ? -0.037 -0.210 4.372 1.00 89.50 103 PRO A N 1
ATOM 844 C CA . PRO A 1 103 ? 1.276 0.406 4.542 1.00 89.50 103 PRO A CA 1
ATOM 845 C C . PRO A 1 103 ? 1.822 0.858 3.170 1.00 89.50 103 PRO A C 1
ATOM 847 O O . PRO A 1 103 ? 1.569 0.171 2.179 1.00 89.50 103 PRO A O 1
ATOM 850 N N . PRO A 1 104 ? 2.510 2.015 3.089 1.00 89.38 104 PRO A N 1
ATOM 851 C CA . PRO A 1 104 ? 3.052 2.549 1.837 1.00 89.38 104 PRO A CA 1
ATOM 852 C C . PRO A 1 104 ? 3.849 1.489 1.067 1.00 89.38 104 PRO A C 1
ATOM 854 O O . PRO A 1 104 ? 4.934 1.103 1.500 1.00 89.38 104 PRO A O 1
ATOM 857 N N . THR A 1 105 ? 3.299 0.998 -0.045 1.00 89.56 105 THR A N 1
ATOM 858 C CA . THR A 1 105 ? 3.866 -0.131 -0.799 1.00 89.56 105 THR A CA 1
ATOM 859 C C . THR A 1 105 ? 3.768 0.131 -2.297 1.00 89.56 105 THR A C 1
ATOM 861 O O . THR A 1 105 ? 2.675 0.309 -2.835 1.00 89.56 105 THR A O 1
ATOM 864 N N . LEU A 1 106 ? 4.915 0.118 -2.981 1.00 90.56 106 LEU A N 1
ATOM 865 C CA . LEU A 1 106 ? 4.979 0.129 -4.441 1.00 90.56 106 LEU A CA 1
ATOM 866 C C . LEU A 1 106 ? 4.952 -1.310 -4.947 1.00 90.56 106 LEU A C 1
ATOM 868 O O . LEU A 1 106 ? 5.886 -2.073 -4.696 1.00 90.56 106 LEU A O 1
ATOM 872 N N . VAL A 1 107 ? 3.903 -1.660 -5.679 1.00 89.69 107 VAL A N 1
ATOM 873 C CA . VAL A 1 107 ? 3.756 -2.979 -6.290 1.00 89.69 107 VAL A CA 1
ATOM 874 C C . VAL A 1 107 ? 4.127 -2.880 -7.763 1.00 89.69 107 VAL A C 1
ATOM 876 O O . VAL A 1 107 ? 3.712 -1.956 -8.460 1.00 89.69 107 VAL A O 1
ATOM 879 N N . ARG A 1 108 ? 4.923 -3.840 -8.233 1.00 87.44 108 ARG A N 1
ATOM 880 C CA . ARG A 1 108 ? 5.330 -3.984 -9.634 1.00 87.44 108 ARG A CA 1
ATOM 881 C C . ARG A 1 108 ? 5.177 -5.439 -10.048 1.00 87.44 108 ARG A C 1
ATOM 883 O O . ARG A 1 108 ? 5.518 -6.333 -9.276 1.00 87.44 108 ARG A O 1
ATOM 890 N N . THR A 1 109 ? 4.709 -5.674 -11.262 1.00 79.06 109 THR A N 1
ATOM 891 C CA . THR A 1 109 ? 4.524 -7.023 -11.813 1.00 79.06 109 THR A CA 1
ATOM 892 C C . THR A 1 109 ? 5.511 -7.246 -12.937 1.00 79.06 109 THR A C 1
ATOM 894 O O . THR A 1 109 ? 5.404 -6.598 -13.968 1.00 79.06 109 THR A O 1
ATOM 897 N N . ALA A 1 110 ? 6.492 -8.129 -12.730 1.00 66.56 110 ALA A N 1
ATOM 898 C CA . ALA A 1 110 ? 7.394 -8.542 -13.803 1.00 66.56 110 ALA A CA 1
ATOM 899 C C . ALA A 1 110 ? 6.602 -9.196 -14.956 1.00 66.56 110 ALA A C 1
ATOM 901 O O . ALA A 1 110 ? 5.573 -9.819 -14.677 1.00 66.56 110 ALA A O 1
ATOM 902 N N . PRO A 1 111 ? 7.057 -9.052 -16.214 1.00 55.81 111 PRO A N 1
ATOM 903 C CA . PRO A 1 111 ? 6.522 -9.831 -17.326 1.00 55.81 111 PRO A CA 1
ATOM 904 C C . PRO A 1 111 ? 6.825 -11.327 -17.195 1.00 55.81 111 PRO A C 1
ATOM 906 O O . PRO A 1 111 ? 7.838 -11.677 -16.539 1.00 55.81 111 PRO A O 1
#

Organism: NCBI:txid1051891

Secondary structure (DSSP, 8-state):
--TT----EE--TTS-S--EETT----HHHHHHHHHHHHHHHHHHHHHHHHHHHHSTTHHHHHHHHHHHHHHT-EEEEE---SS---TT-S--EEEEEEETTTTEEEE---